Protein AF-A0A8T7AFG1-F1 (afdb_monomer_lite)

Structure (mmCIF, N/CA/C/O backbone):
data_AF-A0A8T7AFG1-F1
#
_entry.id   AF-A0A8T7AFG1-F1
#
loop_
_atom_site.group_PDB
_atom_site.id
_atom_site.type_symbol
_atom_site.label_atom_id
_atom_site.label_alt_id
_atom_site.label_comp_id
_atom_site.label_asym_id
_atom_site.label_entity_id
_atom_site.label_seq_id
_atom_site.pdbx_PDB_ins_code
_atom_site.Cartn_x
_atom_site.Cartn_y
_atom_site.Cartn_z
_atom_site.occupancy
_atom_site.B_iso_or_equiv
_atom_site.auth_seq_id
_atom_site.auth_comp_id
_atom_site.auth_asym_id
_atom_site.auth_atom_id
_atom_site.pdbx_PDB_model_num
ATOM 1 N N . MET A 1 1 ? -20.395 -2.442 35.207 1.00 38.25 1 MET A N 1
ATOM 2 C CA . MET A 1 1 ? -20.706 -2.528 33.770 1.00 38.25 1 MET A CA 1
ATOM 3 C C . MET A 1 1 ? -19.495 -1.954 33.071 1.00 38.25 1 MET A C 1
ATOM 5 O O . MET A 1 1 ? -19.359 -0.744 33.028 1.00 38.25 1 MET A O 1
ATOM 9 N N . THR A 1 2 ? -18.522 -2.805 32.757 1.00 42.50 2 THR A N 1
ATOM 10 C CA . THR A 1 2 ? -17.262 -2.379 32.141 1.00 42.50 2 THR A CA 1
ATOM 11 C C . THR A 1 2 ? -17.604 -1.853 30.757 1.00 42.50 2 THR A C 1
ATOM 13 O O . THR A 1 2 ? -18.277 -2.551 30.004 1.00 42.50 2 THR A O 1
ATOM 16 N N . GLU A 1 3 ? -17.246 -0.602 30.488 1.00 48.44 3 GLU A N 1
ATOM 17 C CA . GLU A 1 3 ? -17.439 0.049 29.197 1.00 48.44 3 GLU A CA 1
ATOM 18 C C . GLU A 1 3 ? -16.794 -0.821 28.116 1.00 48.44 3 GLU A C 1
ATOM 20 O O . GLU A 1 3 ? -15.570 -0.937 28.040 1.00 48.44 3 GLU A O 1
ATOM 25 N N . ASP A 1 4 ? -17.639 -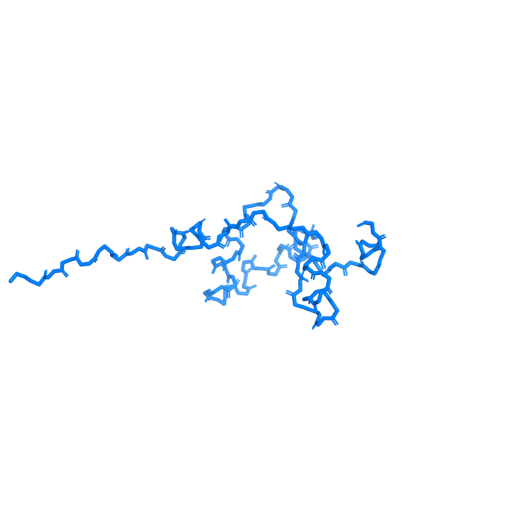1.471 27.316 1.00 46.12 4 ASP A N 1
ATOM 26 C CA . ASP A 1 4 ? -17.270 -2.098 26.053 1.00 46.12 4 ASP A CA 1
ATOM 27 C C . ASP A 1 4 ? -16.869 -0.953 25.118 1.00 46.12 4 ASP A C 1
ATOM 29 O O . ASP A 1 4 ? -17.664 -0.403 24.358 1.00 46.12 4 ASP A O 1
ATOM 33 N N . SER A 1 5 ? -15.636 -0.474 25.294 1.00 55.88 5 SER A N 1
ATOM 34 C CA . SER A 1 5 ? -14.986 0.346 24.285 1.00 55.88 5 SER A CA 1
ATOM 35 C C . SER A 1 5 ? -15.049 -0.476 23.004 1.00 55.88 5 SER A C 1
ATOM 37 O O . SER A 1 5 ? -14.615 -1.630 23.051 1.00 55.88 5 SER A O 1
ATOM 39 N N . PRO A 1 6 ? -15.580 0.049 21.885 1.00 57.16 6 PRO A N 1
ATOM 40 C CA . PRO A 1 6 ? -15.584 -0.709 20.650 1.00 57.16 6 PRO A CA 1
ATOM 41 C C . PRO A 1 6 ? -14.130 -1.063 20.356 1.00 57.16 6 PRO A C 1
ATOM 43 O O . PRO A 1 6 ? -13.313 -0.182 20.086 1.00 57.16 6 PRO A O 1
ATOM 46 N N . GLN A 1 7 ? -13.784 -2.344 20.486 1.00 64.12 7 GLN A N 1
ATOM 47 C CA . GLN A 1 7 ? -12.503 -2.868 20.041 1.00 64.12 7 GLN A CA 1
ATOM 48 C C . GLN A 1 7 ? -12.510 -2.730 18.522 1.00 64.12 7 GLN A C 1
ATOM 50 O O . GLN A 1 7 ? -12.983 -3.605 17.800 1.00 64.12 7 GLN A O 1
ATOM 55 N N . ILE A 1 8 ? -12.083 -1.560 18.043 1.00 71.50 8 ILE A N 1
ATOM 56 C CA . ILE A 1 8 ? -11.948 -1.267 16.624 1.00 71.50 8 ILE A CA 1
ATOM 57 C C . ILE A 1 8 ? -10.991 -2.320 16.075 1.00 71.50 8 ILE A C 1
ATOM 59 O O . ILE A 1 8 ? -9.841 -2.407 16.509 1.00 71.50 8 ILE A O 1
ATOM 63 N N . SER A 1 9 ? -11.476 -3.143 15.145 1.00 85.25 9 SER A N 1
ATOM 64 C CA . SER A 1 9 ? -10.622 -4.138 14.501 1.00 85.25 9 SER A CA 1
ATOM 65 C C . SER A 1 9 ? -9.440 -3.446 13.818 1.00 85.25 9 SER A C 1
ATOM 67 O O . SER A 1 9 ? -9.566 -2.321 13.327 1.00 85.25 9 SER A O 1
ATOM 69 N N . LEU A 1 10 ? -8.290 -4.121 13.741 1.00 85.75 10 LEU A N 1
ATOM 70 C CA . LEU A 1 10 ? -7.094 -3.583 13.084 1.00 85.75 10 LEU A CA 1
ATOM 71 C C . LEU A 1 10 ? -7.403 -3.075 11.664 1.00 85.75 10 LEU A C 1
ATOM 73 O O . LEU A 1 10 ? -6.975 -1.987 11.285 1.00 85.75 10 LEU A O 1
ATOM 77 N N . LYS A 1 11 ? -8.251 -3.802 10.927 1.00 85.44 11 LYS A N 1
ATOM 78 C CA . LYS A 1 11 ? -8.747 -3.403 9.604 1.00 85.44 11 LYS A CA 1
ATOM 79 C C . LYS A 1 11 ? -9.505 -2.066 9.629 1.00 85.44 11 LYS A C 1
ATOM 81 O O . LYS A 1 11 ? -9.229 -1.184 8.820 1.00 85.44 11 LYS A O 1
ATOM 86 N N . GLN A 1 12 ? -10.429 -1.878 10.575 1.00 85.25 12 GLN A N 1
ATOM 87 C CA . GLN A 1 12 ? -11.180 -0.621 10.724 1.00 85.25 12 GLN A CA 1
ATOM 88 C C . GLN A 1 12 ? -10.289 0.554 11.145 1.00 85.25 12 GLN A C 1
ATOM 90 O O . GLN A 1 12 ? -10.503 1.684 10.697 1.00 85.25 12 GLN A O 1
ATOM 95 N N . LYS A 1 13 ? -9.275 0.291 11.975 1.00 88.75 13 LYS A N 1
ATOM 96 C CA . LYS A 1 13 ? -8.280 1.295 12.353 1.00 88.75 13 LYS A CA 1
ATOM 97 C C . LYS A 1 13 ? -7.483 1.747 11.127 1.00 88.75 13 LYS A C 1
ATOM 99 O O . LYS A 1 13 ? -7.454 2.938 10.837 1.00 88.75 13 LYS A O 1
ATOM 104 N N . LEU A 1 14 ? -6.939 0.805 10.356 1.00 89.25 14 LEU A N 1
ATOM 105 C CA . LEU A 1 14 ? -6.173 1.100 9.141 1.00 89.25 14 LEU A CA 1
ATOM 106 C C . LEU A 1 14 ? -7.008 1.829 8.079 1.00 89.25 14 LEU A C 1
ATOM 108 O O . LEU A 1 14 ? -6.507 2.755 7.447 1.00 89.25 14 LEU A O 1
ATOM 112 N N . HIS A 1 15 ? -8.295 1.494 7.924 1.00 87.94 15 HIS A N 1
ATOM 113 C CA . HIS A 1 15 ? -9.210 2.271 7.072 1.00 87.94 15 HIS A CA 1
ATOM 114 C C . HIS A 1 15 ? -9.289 3.741 7.498 1.00 87.94 15 HIS A C 1
ATOM 116 O O . HIS A 1 15 ? -9.327 4.620 6.644 1.00 87.94 15 HIS A O 1
ATOM 122 N N . SER A 1 16 ? -9.312 4.005 8.807 1.00 86.00 16 SER A N 1
ATOM 123 C CA . SER A 1 16 ? -9.406 5.365 9.356 1.00 86.00 16 SER A CA 1
ATOM 124 C C . SER A 1 16 ? -8.087 6.142 9.257 1.00 86.00 16 SER A C 1
ATOM 126 O O . SER A 1 16 ? -8.100 7.369 9.248 1.00 86.00 16 SER A O 1
ATOM 128 N N . GLU A 1 17 ? -6.956 5.440 9.169 1.00 88.81 17 GLU A N 1
ATOM 129 C CA . GLU A 1 17 ? -5.614 6.021 9.028 1.00 88.81 17 GLU A CA 1
ATOM 130 C C . GLU A 1 17 ? -5.184 6.186 7.558 1.00 88.81 17 GLU A C 1
ATOM 132 O O . GLU A 1 17 ? -4.223 6.898 7.265 1.00 88.81 17 GLU A O 1
ATOM 137 N N . THR A 1 18 ? -5.903 5.566 6.616 1.00 89.19 18 THR A N 1
ATOM 138 C CA . THR A 1 18 ? -5.578 5.622 5.187 1.00 89.19 18 THR A CA 1
ATOM 139 C C . THR A 1 18 ? -6.218 6.839 4.527 1.00 89.19 18 THR A C 1
ATOM 141 O O . THR A 1 18 ? -7.438 6.992 4.497 1.00 89.19 18 THR A O 1
ATOM 144 N N . ALA A 1 19 ? -5.392 7.688 3.919 1.00 87.88 19 ALA A N 1
ATOM 145 C CA . ALA A 1 19 ? -5.835 8.855 3.165 1.00 87.88 19 ALA A CA 1
ATOM 146 C C . ALA A 1 19 ? -5.052 8.997 1.855 1.00 87.88 19 ALA A C 1
ATOM 148 O O . ALA A 1 19 ? -3.969 8.439 1.682 1.00 87.88 19 ALA A O 1
ATOM 149 N N . LYS A 1 20 ? -5.600 9.775 0.915 1.00 88.44 20 LYS A N 1
ATOM 150 C CA . LYS A 1 20 ? -4.859 10.172 -0.287 1.00 88.44 20 LYS A CA 1
ATOM 151 C C . LYS A 1 20 ? -3.809 11.210 0.100 1.00 88.44 20 LYS A C 1
ATOM 153 O O . LYS A 1 20 ? -4.147 12.213 0.719 1.00 88.44 20 LYS A O 1
ATOM 158 N N . ILE A 1 21 ? -2.569 10.986 -0.317 1.00 88.19 21 ILE A N 1
ATOM 159 C CA . ILE A 1 21 ? -1.441 11.897 -0.109 1.00 88.19 21 ILE A CA 1
ATOM 160 C C . ILE A 1 21 ? -0.826 12.280 -1.458 1.00 88.19 21 ILE A C 1
ATOM 162 O O . ILE A 1 21 ? -0.881 11.507 -2.417 1.00 88.19 21 ILE A O 1
ATOM 166 N N . SER A 1 22 ? -0.267 13.486 -1.547 1.00 88.06 22 SER A N 1
ATOM 167 C CA . SER A 1 22 ? 0.466 13.922 -2.736 1.00 88.06 22 SER A CA 1
ATOM 168 C C . SER A 1 22 ? 1.825 13.220 -2.842 1.00 88.06 22 SER A C 1
ATOM 170 O O . SER A 1 22 ? 2.460 12.914 -1.831 1.00 88.06 22 SER A O 1
ATOM 172 N N . TRP A 1 23 ? 2.312 12.998 -4.069 1.00 84.44 23 TRP A N 1
ATOM 173 C CA . TRP A 1 23 ? 3.628 12.380 -4.279 1.00 84.44 23 TRP A CA 1
ATOM 174 C C . TRP A 1 23 ? 4.763 13.194 -3.638 1.00 84.44 23 TRP A C 1
ATOM 176 O O . TRP A 1 23 ? 5.639 12.626 -2.992 1.00 84.44 23 TRP A O 1
ATOM 186 N N . LEU A 1 24 ? 4.696 14.527 -3.725 1.00 86.12 24 LEU A N 1
ATOM 187 C CA . LEU A 1 24 ? 5.674 15.453 -3.141 1.00 86.12 24 LEU A CA 1
ATOM 188 C C . LEU A 1 24 ? 5.898 15.208 -1.640 1.00 86.12 24 LEU A C 1
ATOM 190 O O . LEU A 1 24 ? 7.029 15.215 -1.160 1.00 86.12 24 LEU A O 1
ATOM 194 N N . GLU A 1 25 ? 4.829 14.956 -0.884 1.00 85.31 25 GLU A N 1
ATOM 195 C CA . GLU A 1 25 ? 4.943 14.670 0.547 1.00 85.31 25 GLU A CA 1
ATOM 196 C C . GLU A 1 25 ? 5.463 13.259 0.835 1.00 85.31 25 GLU A C 1
ATOM 198 O O . GLU A 1 25 ? 6.101 13.049 1.875 1.00 85.31 25 GLU A O 1
ATOM 203 N N . LEU A 1 26 ? 5.216 12.318 -0.084 1.00 87.12 26 LEU A N 1
ATOM 204 C CA . LEU A 1 26 ? 5.656 10.927 -0.005 1.00 87.12 26 LEU A CA 1
ATOM 205 C C . LEU A 1 26 ? 7.142 10.751 -0.368 1.00 87.12 26 LEU A C 1
ATOM 207 O O . LEU A 1 26 ? 7.784 9.826 0.132 1.00 87.12 26 LEU A O 1
ATOM 211 N N . GLN A 1 27 ? 7.725 11.665 -1.157 1.00 85.00 27 GLN A N 1
ATOM 212 C CA . GLN A 1 27 ? 9.129 11.608 -1.596 1.00 85.00 27 GLN A CA 1
ATOM 213 C C . GLN A 1 27 ? 10.128 11.447 -0.441 1.00 85.00 27 GLN A C 1
ATOM 215 O O . GLN A 1 27 ? 11.121 10.735 -0.588 1.00 85.00 27 GLN A O 1
ATOM 220 N N . ARG A 1 28 ? 9.867 12.050 0.729 1.00 86.38 28 ARG A N 1
ATOM 221 C CA . ARG A 1 28 ? 10.744 11.909 1.908 1.00 86.38 28 ARG A CA 1
ATOM 222 C C . ARG A 1 28 ? 10.800 10.470 2.429 1.00 86.38 28 ARG A C 1
ATOM 224 O O . ARG A 1 28 ? 11.864 10.003 2.818 1.00 86.38 28 ARG A O 1
ATOM 231 N N . PHE A 1 29 ? 9.664 9.774 2.419 1.00 85.56 29 PHE A N 1
ATOM 232 C CA . PHE A 1 29 ? 9.557 8.385 2.863 1.00 85.56 29 PHE A CA 1
ATOM 233 C C . PHE A 1 29 ? 10.133 7.448 1.807 1.00 85.56 29 PHE A C 1
ATOM 235 O O . PHE A 1 29 ? 10.795 6.469 2.139 1.00 85.56 29 PHE A O 1
ATOM 242 N N . PHE A 1 30 ? 9.939 7.792 0.532 1.00 82.69 30 PHE A N 1
ATOM 243 C CA . PHE A 1 30 ? 10.559 7.086 -0.580 1.00 82.69 30 PHE A CA 1
ATOM 244 C C . PHE A 1 30 ? 12.091 7.139 -0.485 1.00 82.69 30 PHE A C 1
ATOM 246 O O . PHE A 1 30 ? 12.739 6.100 -0.558 1.00 82.69 30 PHE A O 1
ATOM 253 N N . ALA A 1 31 ? 12.673 8.317 -0.227 1.00 83.25 31 ALA A N 1
ATOM 254 C CA . ALA A 1 31 ? 14.121 8.480 -0.064 1.00 83.25 31 ALA A CA 1
ATOM 255 C C . ALA A 1 31 ? 14.699 7.679 1.120 1.00 83.25 31 ALA A C 1
ATOM 257 O O . ALA A 1 31 ? 15.886 7.364 1.128 1.00 83.25 31 ALA A O 1
ATOM 258 N N . GLN A 1 32 ? 13.865 7.341 2.107 1.00 84.19 32 GLN A N 1
ATOM 259 C CA . GLN A 1 32 ? 14.226 6.505 3.256 1.00 84.19 32 GLN A CA 1
ATOM 260 C C . GLN A 1 32 ? 14.050 5.000 2.992 1.00 84.19 32 GLN A C 1
ATOM 262 O O . GLN A 1 32 ? 14.411 4.195 3.845 1.00 84.19 32 GLN A O 1
ATOM 267 N N . GLY A 1 33 ? 13.507 4.606 1.834 1.00 83.25 33 GLY A N 1
ATOM 268 C CA . GLY A 1 33 ? 13.202 3.208 1.517 1.00 83.25 33 GLY A CA 1
ATOM 269 C C . GLY A 1 33 ? 11.955 2.663 2.222 1.00 83.25 33 GLY A C 1
ATOM 270 O O . GLY A 1 33 ? 11.742 1.455 2.226 1.00 83.25 33 GLY A O 1
ATOM 271 N N . SER A 1 34 ? 11.118 3.533 2.795 1.00 86.44 34 SER A N 1
ATOM 272 C CA . SER A 1 34 ? 9.936 3.157 3.590 1.00 86.44 34 SER A CA 1
ATOM 273 C C . SER A 1 34 ? 8.633 3.145 2.783 1.00 86.44 34 SER A C 1
ATOM 275 O O . SER A 1 34 ? 7.547 3.205 3.355 1.00 86.44 34 SER A O 1
ATOM 277 N N . VAL A 1 35 ? 8.718 3.131 1.452 1.00 89.31 35 VAL A N 1
ATOM 278 C CA . VAL A 1 35 ? 7.553 3.111 0.558 1.00 89.31 35 VAL A CA 1
ATOM 279 C C . VAL A 1 35 ? 7.522 1.779 -0.170 1.00 89.31 35 VAL A C 1
ATOM 281 O O . VAL A 1 35 ? 8.544 1.329 -0.678 1.00 89.31 35 VAL A O 1
ATOM 284 N N . LEU A 1 36 ? 6.339 1.179 -0.248 1.00 89.38 36 LEU A N 1
ATOM 285 C CA . LEU A 1 36 ? 6.055 0.002 -1.060 1.00 89.38 36 LEU A CA 1
ATOM 286 C C . LEU A 1 36 ? 4.918 0.326 -2.026 1.00 89.38 36 LEU A C 1
ATOM 288 O O . LEU A 1 36 ? 3.993 1.069 -1.698 1.00 89.38 36 LEU A O 1
ATOM 292 N N . LEU A 1 37 ? 5.002 -0.236 -3.224 1.00 89.38 37 LEU A N 1
ATOM 293 C C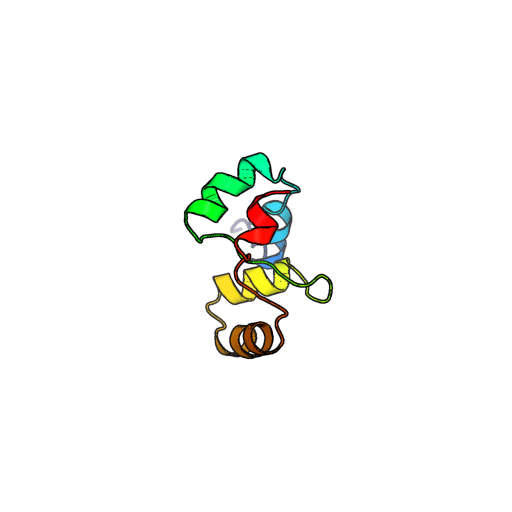A . LEU A 1 37 ? 3.937 -0.219 -4.212 1.00 89.38 37 LEU A CA 1
ATOM 294 C C . LEU A 1 37 ? 3.107 -1.484 -4.051 1.00 89.38 37 LEU A C 1
ATOM 296 O O . LEU A 1 37 ? 3.657 -2.582 -3.999 1.00 89.38 37 LEU A O 1
ATOM 300 N N . VAL A 1 38 ? 1.790 -1.315 -4.014 1.00 91.25 38 VAL A N 1
ATOM 301 C CA . VAL A 1 38 ? 0.817 -2.407 -4.011 1.00 91.25 38 VAL A CA 1
ATOM 302 C C . VAL A 1 38 ? 0.040 -2.343 -5.323 1.00 91.25 38 VAL A C 1
ATOM 304 O O . VAL A 1 38 ? -0.416 -1.270 -5.727 1.00 91.25 38 VAL A O 1
ATOM 307 N N . SER A 1 39 ? -0.083 -3.478 -6.011 1.00 90.88 39 SER A N 1
ATOM 308 C CA . SER A 1 39 ? -0.859 -3.597 -7.245 1.00 90.88 39 SER A CA 1
ATOM 309 C C . SER A 1 39 ? -2.326 -3.259 -6.992 1.00 90.88 39 SER A C 1
ATOM 311 O O . SER A 1 39 ? -2.875 -3.557 -5.932 1.00 90.88 39 SER A O 1
ATOM 313 N N . ARG A 1 40 ? -2.991 -2.689 -8.002 1.00 87.69 40 ARG A N 1
ATOM 314 C CA . ARG A 1 40 ? -4.426 -2.361 -7.944 1.00 87.69 40 ARG A CA 1
ATOM 315 C C . ARG A 1 40 ? -5.323 -3.588 -7.799 1.00 87.69 40 ARG A C 1
ATOM 317 O O . ARG A 1 40 ? -6.467 -3.439 -7.388 1.00 87.69 40 ARG A O 1
ATOM 324 N N . ASP A 1 41 ? -4.806 -4.769 -8.123 1.00 88.06 41 ASP A N 1
ATOM 325 C CA . ASP A 1 41 ? -5.522 -6.038 -7.977 1.00 88.06 41 ASP A CA 1
ATOM 326 C C . ASP A 1 41 ? -5.502 -6.564 -6.528 1.00 88.06 41 ASP A C 1
ATOM 328 O O . ASP A 1 41 ? -6.037 -7.636 -6.250 1.00 88.06 41 ASP A O 1
ATOM 332 N N . CYS A 1 42 ? -4.854 -5.841 -5.604 1.00 88.00 42 CYS A N 1
ATOM 333 C CA . CYS A 1 42 ? -4.766 -6.169 -4.184 1.00 88.00 42 CYS A C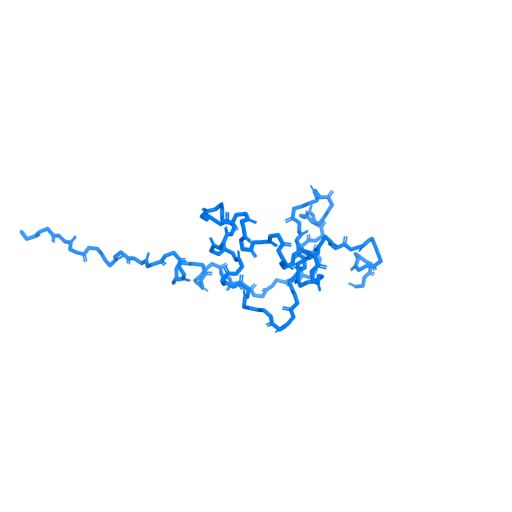A 1
ATOM 334 C C . CYS A 1 42 ? -5.406 -5.077 -3.321 1.00 88.00 42 CYS A C 1
ATOM 336 O O . CYS A 1 42 ? -5.359 -3.890 -3.646 1.00 88.00 42 CYS A O 1
ATOM 338 N N . ASP A 1 43 ? -5.974 -5.483 -2.188 1.00 89.50 43 ASP A N 1
ATOM 339 C CA . ASP A 1 43 ? -6.497 -4.556 -1.190 1.00 89.50 43 ASP A CA 1
ATOM 340 C C . ASP A 1 43 ? -5.337 -4.011 -0.335 1.00 89.50 43 ASP A C 1
ATOM 342 O O . ASP A 1 43 ? -4.605 -4.766 0.309 1.00 89.50 43 ASP A O 1
ATOM 346 N N . LEU A 1 44 ? -5.159 -2.686 -0.346 1.00 90.31 44 LEU A N 1
ATOM 347 C CA . LEU A 1 44 ? -4.100 -1.992 0.396 1.00 90.31 44 LEU A CA 1
ATOM 348 C C . LEU A 1 44 ? -4.1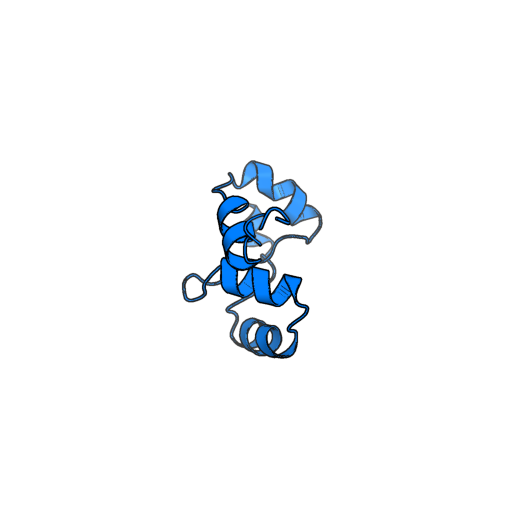73 -2.261 1.905 1.00 90.31 44 LEU A C 1
ATOM 350 O O . LEU A 1 44 ? -3.147 -2.331 2.578 1.00 90.31 44 LEU A O 1
ATOM 354 N N . ILE A 1 45 ? -5.384 -2.401 2.434 1.00 91.44 45 ILE A N 1
ATOM 355 C CA . ILE A 1 45 ? -5.630 -2.583 3.856 1.00 91.44 45 ILE A CA 1
ATOM 356 C C . ILE A 1 45 ? -5.315 -4.015 4.246 1.00 91.44 45 ILE A C 1
ATOM 358 O O . ILE A 1 45 ? -4.663 -4.219 5.263 1.00 91.44 45 ILE A O 1
ATOM 362 N N . ASP A 1 46 ? -5.717 -4.997 3.441 1.00 90.12 46 ASP A N 1
ATOM 363 C CA . ASP A 1 46 ? -5.374 -6.393 3.722 1.00 90.12 46 ASP A CA 1
ATOM 364 C C . ASP A 1 46 ? -3.854 -6.600 3.690 1.00 90.12 46 ASP A C 1
ATOM 366 O O . ASP A 1 46 ? -3.302 -7.259 4.572 1.00 90.12 46 ASP A O 1
ATOM 370 N N . VAL A 1 47 ? -3.153 -5.952 2.750 1.00 91.19 47 VAL A N 1
ATOM 371 C CA . VAL A 1 47 ? -1.683 -5.925 2.738 1.00 91.19 47 VAL A CA 1
ATOM 372 C C . VAL A 1 47 ? -1.137 -5.279 4.016 1.00 91.19 47 VAL A C 1
ATOM 374 O O . VAL A 1 47 ? -0.260 -5.852 4.660 1.00 91.19 47 VAL A O 1
ATOM 377 N N . ALA A 1 48 ? -1.669 -4.127 4.436 1.00 91.00 48 ALA A N 1
ATOM 378 C CA . ALA A 1 48 ? -1.242 -3.453 5.663 1.00 91.00 48 ALA A CA 1
ATOM 379 C C . ALA A 1 48 ? -1.497 -4.288 6.934 1.00 91.00 48 ALA A C 1
ATOM 381 O O . ALA A 1 48 ? -0.657 -4.292 7.833 1.00 91.00 48 ALA A O 1
ATOM 382 N N . VAL A 1 49 ? -2.605 -5.035 7.000 1.00 91.50 49 VAL A N 1
ATOM 383 C CA . VAL A 1 49 ? -2.881 -5.998 8.081 1.00 91.50 49 VAL A CA 1
ATOM 384 C C . VAL A 1 49 ? -1.837 -7.112 8.077 1.00 91.50 49 VAL A C 1
ATOM 386 O O . VAL A 1 49 ? -1.260 -7.391 9.124 1.00 91.50 49 VAL A O 1
ATOM 389 N N . CYS A 1 50 ? -1.528 -7.693 6.912 1.00 91.75 50 CYS A N 1
ATOM 390 C CA . CYS A 1 50 ? -0.502 -8.733 6.798 1.00 91.75 50 CYS A CA 1
ATOM 391 C C . CYS A 1 50 ? 0.870 -8.241 7.285 1.00 91.75 50 CYS A C 1
ATOM 393 O O . CYS A 1 50 ? 1.583 -8.988 7.951 1.00 91.75 50 CYS A O 1
ATOM 395 N N . PHE A 1 51 ? 1.230 -6.985 6.997 1.00 90.69 51 PHE A N 1
ATOM 396 C CA . PHE A 1 51 ? 2.446 -6.361 7.531 1.00 90.69 51 PHE A CA 1
ATOM 397 C C . PHE A 1 51 ? 2.386 -6.146 9.047 1.00 90.69 51 PHE A C 1
ATOM 399 O O . PHE A 1 51 ? 3.362 -6.414 9.740 1.00 90.69 51 PHE A O 1
ATOM 406 N N . ALA A 1 52 ? 1.259 -5.662 9.571 1.00 90.06 52 ALA A N 1
ATOM 407 C CA . ALA A 1 52 ? 1.095 -5.392 10.998 1.00 90.06 52 ALA A CA 1
ATOM 408 C C . ALA A 1 52 ? 1.090 -6.669 11.858 1.00 90.06 52 ALA A C 1
ATOM 410 O O . ALA A 1 52 ? 1.509 -6.628 13.014 1.00 90.06 52 ALA A O 1
ATOM 411 N N . GLU A 1 53 ? 0.637 -7.790 11.299 1.00 91.94 53 GLU A N 1
ATOM 412 C CA . GLU A 1 53 ? 0.596 -9.101 11.957 1.00 91.94 53 GLU A CA 1
ATOM 413 C C . GLU A 1 53 ? 1.801 -10.001 11.619 1.00 91.94 53 GLU A C 1
ATOM 415 O O . GLU A 1 53 ? 1.821 -11.162 12.019 1.00 91.94 53 GLU A O 1
ATOM 420 N N . ASP A 1 54 ? 2.802 -9.483 10.897 1.00 90.88 54 ASP A N 1
ATOM 421 C CA . ASP A 1 54 ? 4.007 -10.215 10.470 1.00 90.88 54 ASP A CA 1
ATOM 422 C C . ASP A 1 54 ? 3.701 -11.531 9.719 1.00 90.88 54 ASP A C 1
ATOM 424 O O . ASP A 1 54 ? 4.365 -12.560 9.870 1.00 90.88 54 ASP A O 1
ATOM 428 N N . GLN A 1 55 ? 2.672 -11.513 8.866 1.00 91.12 55 GLN A N 1
ATOM 429 C CA . GLN A 1 55 ? 2.240 -12.665 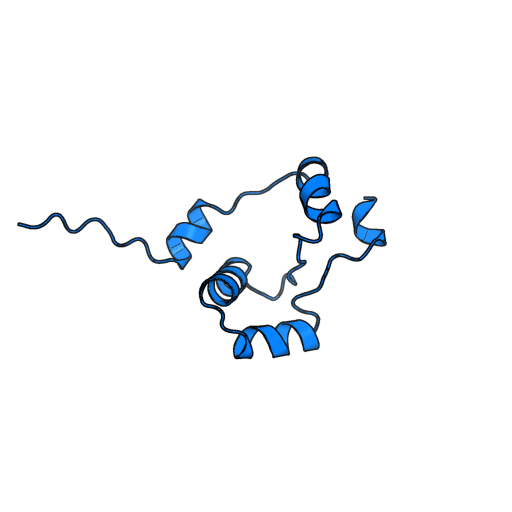8.070 1.00 91.12 55 GLN A CA 1
ATOM 430 C C . GLN A 1 55 ? 3.139 -12.869 6.839 1.00 91.12 55 GLN A C 1
ATOM 432 O O . GLN A 1 55 ? 2.696 -12.812 5.688 1.00 91.12 55 GLN A O 1
ATOM 437 N N . ALA A 1 56 ? 4.427 -13.127 7.070 1.00 89.19 56 ALA A N 1
ATOM 438 C CA . ALA A 1 56 ? 5.430 -13.266 6.016 1.00 89.19 56 ALA A CA 1
ATOM 439 C C . ALA A 1 56 ? 5.075 -14.344 4.973 1.00 89.19 56 ALA A C 1
ATOM 441 O O . ALA A 1 56 ? 5.427 -14.206 3.803 1.00 89.19 56 ALA A O 1
ATOM 442 N N . GLU A 1 57 ? 4.362 -15.404 5.365 1.00 91.69 57 GLU A N 1
ATOM 443 C CA . GLU A 1 57 ? 3.915 -16.457 4.441 1.00 91.69 57 GLU A CA 1
ATOM 444 C C . GLU A 1 57 ? 2.897 -15.960 3.410 1.00 91.69 57 GLU A C 1
ATOM 446 O O . GLU A 1 57 ? 2.904 -16.433 2.277 1.00 91.69 57 GLU A O 1
ATOM 451 N N . HIS A 1 58 ? 2.070 -14.973 3.765 1.00 88.19 58 HIS A N 1
ATOM 452 C CA . HIS A 1 58 ? 1.112 -14.355 2.847 1.00 88.19 58 HIS A CA 1
ATOM 453 C C . HIS A 1 58 ? 1.759 -13.261 1.992 1.00 88.19 58 HIS A C 1
ATOM 455 O O . HIS A 1 58 ? 1.388 -13.075 0.835 1.00 88.19 58 HIS A O 1
ATOM 461 N N . LEU A 1 59 ? 2.762 -12.566 2.534 1.00 89.50 59 LEU A N 1
ATOM 462 C CA . LEU A 1 59 ? 3.474 -11.508 1.817 1.00 89.50 59 LEU A CA 1
ATOM 463 C C . LEU A 1 59 ? 4.425 -12.060 0.749 1.00 89.50 59 LEU A C 1
ATOM 465 O O . LEU A 1 59 ? 4.504 -11.497 -0.339 1.00 89.50 59 LEU A O 1
ATOM 469 N N . LYS A 1 60 ? 5.126 -13.169 1.019 1.00 91.06 60 LYS A N 1
ATOM 470 C CA . LYS A 1 60 ? 6.065 -13.802 0.071 1.00 91.06 60 LYS A CA 1
ATOM 471 C C . LYS A 1 60 ? 5.499 -13.996 -1.344 1.00 91.06 60 LYS A C 1
ATOM 473 O O . LYS A 1 60 ? 6.094 -13.439 -2.264 1.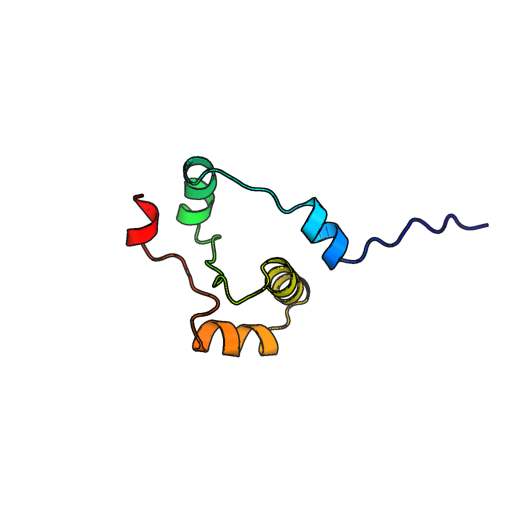00 91.06 60 LYS A O 1
ATOM 478 N N . PRO A 1 61 ? 4.363 -14.692 -1.550 1.00 91.00 61 PRO A N 1
ATOM 479 C CA . PRO A 1 61 ? 3.817 -14.877 -2.893 1.00 91.00 61 PRO A CA 1
ATOM 480 C C . PRO A 1 61 ? 3.406 -13.547 -3.533 1.00 91.00 61 PRO A C 1
ATOM 482 O O . PRO A 1 61 ? 3.532 -13.384 -4.738 1.00 91.00 61 PRO A O 1
ATOM 485 N N . MET A 1 62 ? 2.982 -12.549 -2.750 1.00 89.38 62 MET A N 1
ATOM 486 C CA . MET A 1 62 ? 2.666 -11.222 -3.288 1.00 89.38 62 MET A CA 1
ATOM 487 C C . MET A 1 62 ? 3.910 -10.480 -3.793 1.00 89.38 62 MET A C 1
ATOM 489 O O . MET A 1 62 ? 3.825 -9.764 -4.790 1.00 89.38 62 MET A O 1
ATOM 493 N N . PHE A 1 63 ? 5.055 -10.646 -3.130 1.00 89.38 63 PHE A N 1
ATOM 494 C CA . PHE A 1 63 ? 6.332 -10.129 -3.622 1.00 89.38 63 PHE A CA 1
ATOM 495 C C . PHE A 1 63 ? 6.802 -10.878 -4.875 1.00 89.38 63 PHE A C 1
ATOM 497 O O . PHE A 1 63 ? 7.240 -10.241 -5.831 1.00 89.38 63 PHE A O 1
ATOM 504 N N . GLU A 1 64 ? 6.684 -12.208 -4.896 1.00 90.38 64 GLU A N 1
ATOM 505 C CA . GLU A 1 64 ? 7.073 -13.044 -6.043 1.00 90.38 64 GLU A CA 1
ATOM 506 C C . GLU A 1 64 ? 6.208 -12.773 -7.284 1.00 90.38 64 GLU A C 1
ATOM 508 O O . GLU A 1 64 ? 6.735 -12.637 -8.387 1.00 90.38 64 GLU A O 1
ATOM 513 N N . ASP A 1 65 ? 4.899 -12.592 -7.095 1.00 89.81 65 ASP A N 1
ATOM 514 C CA . ASP A 1 65 ? 3.941 -12.238 -8.148 1.00 89.81 65 ASP A CA 1
ATOM 515 C C . ASP A 1 65 ? 4.078 -10.777 -8.624 1.00 89.81 65 ASP A C 1
ATOM 517 O O . ASP A 1 65 ? 3.373 -10.351 -9.542 1.00 89.81 65 ASP A O 1
ATOM 521 N N . GLY A 1 66 ? 4.926 -9.964 -7.980 1.00 87.50 66 GLY A N 1
ATOM 522 C CA . GLY A 1 66 ? 5.060 -8.532 -8.265 1.00 87.50 66 GLY A CA 1
ATOM 523 C C . GLY A 1 66 ? 3.847 -7.691 -7.845 1.00 87.50 66 GLY A C 1
ATOM 524 O O . GLY A 1 66 ? 3.715 -6.538 -8.256 1.00 87.50 66 GLY A O 1
ATOM 525 N N . ARG A 1 67 ? 2.953 -8.246 -7.016 1.00 88.94 67 ARG A N 1
ATOM 526 C CA . ARG A 1 67 ? 1.810 -7.530 -6.428 1.00 88.94 67 ARG A CA 1
ATOM 527 C C . ARG A 1 67 ? 2.252 -6.529 -5.369 1.00 88.94 67 ARG A C 1
ATOM 529 O O . ARG A 1 67 ? 1.584 -5.516 -5.196 1.00 88.94 67 ARG A O 1
ATOM 536 N N . ILE A 1 68 ? 3.348 -6.807 -4.669 1.00 90.31 68 ILE A N 1
ATOM 537 C CA . ILE A 1 68 ? 4.018 -5.863 -3.775 1.00 90.31 68 ILE A CA 1
ATOM 538 C C . ILE A 1 68 ? 5.448 -5.696 -4.272 1.00 90.31 68 ILE A C 1
ATOM 540 O O . ILE A 1 68 ? 6.156 -6.677 -4.481 1.00 90.31 68 ILE A O 1
ATOM 544 N N . ALA A 1 69 ? 5.884 -4.457 -4.461 1.00 87.38 69 ALA A N 1
ATOM 545 C CA . ALA A 1 69 ? 7.230 -4.169 -4.935 1.00 87.38 69 ALA A CA 1
ATOM 546 C C . ALA A 1 69 ? 7.799 -2.916 -4.276 1.00 87.38 69 ALA A C 1
ATOM 548 O O . ALA A 1 69 ? 7.071 -1.989 -3.917 1.00 87.38 69 ALA A O 1
ATOM 549 N N . ALA A 1 70 ? 9.124 -2.855 -4.164 1.00 81.69 70 ALA A N 1
ATOM 550 C CA . ALA A 1 70 ? 9.783 -1.599 -3.854 1.00 81.69 70 ALA A CA 1
ATOM 551 C C . ALA A 1 70 ? 9.625 -0.634 -5.049 1.00 81.69 70 ALA A C 1
ATOM 553 O O . ALA A 1 70 ? 9.795 -1.045 -6.203 1.00 81.69 70 ALA A O 1
ATOM 554 N N . PRO A 1 71 ? 9.306 0.646 -4.809 1.00 77.56 71 PRO A N 1
ATOM 555 C CA . PRO A 1 71 ? 9.243 1.646 -5.859 1.00 77.56 71 PRO A CA 1
ATOM 556 C C . PRO A 1 71 ? 10.603 1.772 -6.549 1.00 77.56 71 PRO A C 1
ATOM 558 O O . PRO A 1 71 ? 11.639 1.955 -5.914 1.00 77.56 71 PRO A O 1
ATOM 561 N N . SER A 1 72 ? 10.601 1.649 -7.875 1.00 69.75 72 SER A N 1
ATOM 562 C CA . SER A 1 72 ? 11.806 1.824 -8.686 1.00 69.75 72 SER A CA 1
ATOM 563 C C . SER A 1 72 ? 12.162 3.310 -8.801 1.00 69.75 72 SER A C 1
ATOM 565 O O . SER A 1 72 ? 11.276 4.162 -8.804 1.00 69.75 72 SER A O 1
ATOM 567 N N . ASN A 1 73 ? 13.451 3.629 -8.966 1.00 58.81 73 ASN A N 1
ATOM 568 C CA . ASN A 1 73 ? 13.955 5.010 -9.045 1.00 58.81 73 ASN A CA 1
ATOM 569 C C . ASN A 1 73 ? 13.281 5.863 -10.149 1.00 58.81 73 ASN A C 1
ATOM 571 O O . ASN A 1 73 ? 13.240 7.086 -10.050 1.00 58.81 73 ASN A O 1
ATOM 575 N N . ASP A 1 74 ? 12.728 5.225 -11.185 1.00 60.03 74 ASP A N 1
ATOM 576 C CA . ASP A 1 74 ? 12.020 5.889 -12.287 1.00 60.03 74 ASP A CA 1
ATOM 577 C C . ASP A 1 74 ? 10.655 6.474 -11.860 1.00 60.03 74 ASP A C 1
ATOM 579 O O . ASP A 1 74 ? 10.299 7.582 -12.252 1.00 60.03 74 ASP A O 1
ATOM 583 N N . GLN A 1 75 ? 9.940 5.797 -10.949 1.00 58.19 75 GLN A N 1
ATOM 584 C CA . GLN A 1 75 ? 8.654 6.254 -10.393 1.00 58.19 75 GLN A CA 1
ATOM 585 C C . GLN A 1 75 ? 8.812 7.454 -9.448 1.00 58.19 75 GLN A C 1
ATOM 587 O O . GLN A 1 75 ? 7.849 8.160 -9.168 1.00 58.19 75 GLN A O 1
ATOM 592 N N . ALA A 1 76 ? 10.030 7.725 -8.971 1.00 56.88 76 ALA A N 1
ATOM 593 C CA . ALA A 1 76 ? 10.282 8.815 -8.038 1.00 56.88 76 ALA A CA 1
ATOM 594 C C . ALA A 1 76 ? 10.271 10.216 -8.659 1.00 56.88 76 ALA A C 1
ATOM 596 O O . ALA A 1 76 ? 10.241 11.213 -7.928 1.00 56.88 76 ALA A O 1
ATOM 597 N N . ARG A 1 77 ? 10.308 10.287 -9.995 1.00 55.06 77 ARG A N 1
ATOM 598 C CA . ARG A 1 77 ? 10.507 11.519 -10.766 1.00 55.06 77 ARG A CA 1
ATOM 599 C C . ARG A 1 77 ? 9.241 12.110 -11.400 1.00 55.06 77 ARG A C 1
ATOM 601 O O . ARG A 1 77 ? 9.383 13.172 -12.004 1.00 55.06 77 ARG A O 1
ATOM 608 N N . SER A 1 78 ? 8.065 11.475 -11.305 1.00 47.81 78 SER A N 1
ATOM 609 C CA . SER A 1 78 ? 6.822 11.975 -11.936 1.00 47.81 78 SER A CA 1
ATOM 610 C C . SER A 1 78 ? 5.949 12.803 -11.004 1.00 47.81 78 SER A C 1
ATOM 612 O O . SER A 1 78 ? 5.700 12.312 -9.880 1.00 47.81 78 SER A O 1
#

Sequence (78 aa):
MTEDSPQISLKQKLHSETAKISWLELQRFFAQGSVLLVSRDCDLIDVAVCFAEDQAEHLKPMFEDGRIAAPSNDQARS

pLDDT: mean 81.83, std 13.75, range [38.25, 91.94]

Radius of gyration: 15.46 Å; chains: 1; bounding box: 35×32×46 Å

Foldseek 3Di:
DPPPPPPQPQLNVVVVVDDDDDLVVCLVCLVVQNDKDAAPVDDPSVVVVCVVVVVVVVVVVCVVVVRIGRDDPVVSPD

Secondary structure (DSSP, 8-state):
---------HHHHHHHH-----HHHHHHHHHTT---EE-TTS-HHHHHHHHHTT-HHHHHHHHHTTSEEPPPTTGGG-